Protein AF-A0A951DRV1-F1 (afdb_monomer_lite)

Foldseek 3Di:
DDPDDDDDPPPDPPVVVVVVVVVVVVVVVVVVVPDDDDDPDDDDKDKDKDWDFDADPVRDTDDIDIDIDIDPVVVVVLCPPQDADPVRHHDPVSVVVSVCVVVVCCVVVVVVDWDDDPNHTDD

Secondary structure (DSSP, 8-state):
--------TT----HHHHHHHHHHHHHHHHHHHTSPP---PPPPPPEEEEEEEEE-TTS-EEEEEEEEEE-HHHHHHHTTTPPP-TTSS--HHHHHHHHHHHHHTTGGGGGG--EEETTEEE-

Structure (mmCIF, N/CA/C/O backbone):
data_AF-A0A951DRV1-F1
#
_entry.id   AF-A0A951DRV1-F1
#
loop_
_atom_site.group_PDB
_atom_site.id
_atom_site.type_symbol
_atom_site.label_atom_id
_atom_site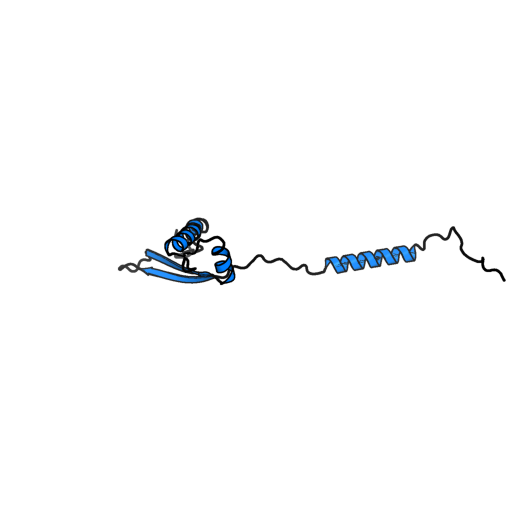.label_alt_id
_atom_site.label_comp_id
_atom_site.label_asym_id
_atom_site.label_entity_id
_atom_site.la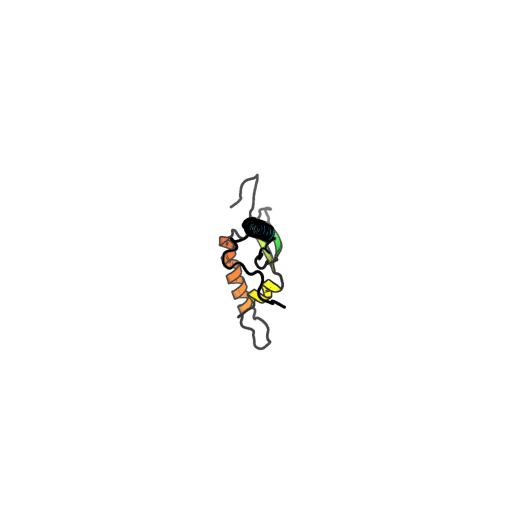bel_seq_id
_atom_site.pdbx_PDB_ins_code
_atom_site.Cartn_x
_atom_site.Cartn_y
_atom_site.Cartn_z
_atom_site.occupancy
_atom_site.B_iso_or_equiv
_atom_site.auth_seq_id
_atom_site.auth_comp_id
_atom_site.auth_asym_id
_atom_site.auth_atom_id
_atom_site.pdbx_PDB_model_num
ATOM 1 N N . MET A 1 1 ? 19.022 21.884 -84.907 1.00 42.84 1 MET A N 1
ATOM 2 C CA . MET A 1 1 ? 17.796 21.857 -84.081 1.00 42.84 1 MET A CA 1
ATOM 3 C C . MET A 1 1 ? 18.232 22.132 -82.643 1.00 42.84 1 MET A C 1
ATOM 5 O O . MET A 1 1 ? 18.911 21.293 -82.070 1.00 42.84 1 MET A O 1
ATOM 9 N N . ASN A 1 2 ? 18.016 23.349 -82.135 1.00 40.12 2 ASN A N 1
ATOM 10 C CA . ASN A 1 2 ? 18.626 23.833 -80.887 1.00 40.12 2 ASN A CA 1
ATOM 11 C C . ASN A 1 2 ? 18.002 23.182 -79.645 1.00 40.12 2 ASN A C 1
ATOM 13 O O . ASN A 1 2 ? 16.797 23.275 -79.451 1.00 40.12 2 ASN A O 1
ATOM 17 N N . ILE A 1 3 ? 18.841 22.594 -78.786 1.00 52.50 3 ILE A N 1
ATOM 18 C CA . ILE A 1 3 ? 18.458 21.941 -77.516 1.00 52.50 3 ILE A CA 1
ATOM 19 C C . ILE A 1 3 ? 18.756 22.840 -76.292 1.00 52.50 3 ILE A C 1
ATOM 21 O O . ILE A 1 3 ? 18.790 22.373 -75.160 1.00 52.50 3 ILE A O 1
ATOM 25 N N . PHE A 1 4 ? 18.987 24.141 -76.506 1.00 57.84 4 PHE A N 1
ATOM 26 C CA . PHE A 1 4 ? 19.440 25.094 -75.478 1.00 57.84 4 PHE A CA 1
ATOM 27 C C . PHE A 1 4 ? 18.539 26.330 -75.358 1.00 57.84 4 PHE A C 1
ATOM 29 O O . PHE A 1 4 ? 19.026 27.447 -75.210 1.00 57.84 4 PHE A O 1
ATOM 36 N N . ALA A 1 5 ? 17.221 26.152 -75.441 1.00 56.53 5 ALA A N 1
ATOM 37 C CA . ALA A 1 5 ? 16.286 27.217 -75.104 1.00 56.53 5 ALA A CA 1
ATOM 38 C C . ALA A 1 5 ? 15.707 26.975 -73.704 1.00 56.53 5 ALA A C 1
ATOM 40 O O . ALA A 1 5 ? 15.165 25.909 -73.427 1.00 56.53 5 ALA A O 1
ATOM 41 N N . ASP A 1 6 ? 15.795 28.013 -72.874 1.00 56.50 6 ASP A N 1
ATOM 42 C CA . ASP A 1 6 ? 14.871 28.287 -71.770 1.00 56.50 6 ASP A CA 1
ATOM 43 C C . ASP A 1 6 ? 15.182 27.698 -70.381 1.00 56.50 6 ASP A C 1
ATOM 45 O O . ASP A 1 6 ? 14.371 27.016 -69.752 1.00 56.50 6 ASP A O 1
ATOM 49 N N . ARG A 1 7 ? 16.353 28.036 -69.829 1.00 59.38 7 ARG A N 1
ATOM 50 C CA . ARG A 1 7 ? 16.500 28.147 -68.369 1.00 59.38 7 ARG A CA 1
ATOM 51 C C . ARG A 1 7 ? 17.084 29.506 -68.020 1.00 59.38 7 ARG A C 1
ATOM 53 O O . ARG A 1 7 ? 18.296 29.675 -68.028 1.00 59.38 7 ARG A O 1
ATOM 60 N N . ASP A 1 8 ? 16.203 30.461 -67.737 1.00 65.25 8 ASP A N 1
ATOM 61 C CA . ASP A 1 8 ? 16.566 31.748 -67.143 1.00 65.25 8 ASP A CA 1
AT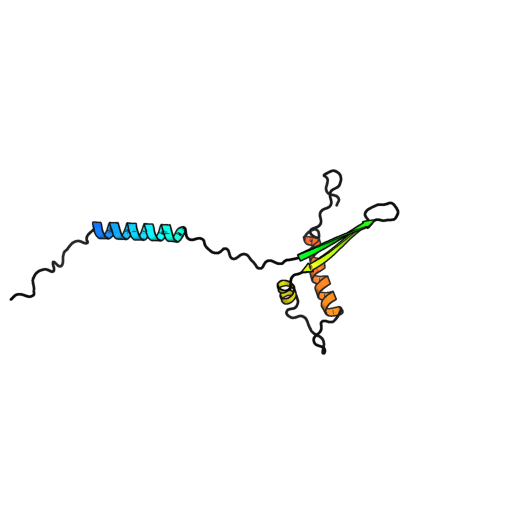OM 62 C C . ASP A 1 8 ? 17.193 31.514 -65.749 1.00 65.25 8 ASP A C 1
ATOM 64 O O . ASP A 1 8 ? 16.496 31.041 -64.841 1.00 65.25 8 ASP A O 1
ATOM 68 N N . PRO A 1 9 ? 18.494 31.807 -65.558 1.00 63.94 9 PRO A N 1
ATOM 69 C CA . PRO A 1 9 ? 19.177 31.603 -64.283 1.00 63.94 9 PRO A CA 1
ATOM 70 C C . PRO A 1 9 ? 18.718 32.578 -63.184 1.00 63.94 9 PRO A C 1
ATOM 72 O O . PRO A 1 9 ? 19.098 32.392 -62.030 1.00 63.94 9 PRO A O 1
ATOM 75 N N . TYR A 1 10 ? 17.886 33.578 -63.510 1.00 63.44 10 TYR A N 1
ATOM 76 C CA . TYR A 1 10 ? 17.381 34.596 -62.583 1.00 63.44 10 TYR A CA 1
ATOM 77 C C . TYR A 1 10 ? 15.874 34.516 -62.311 1.00 63.44 10 TYR A C 1
ATOM 79 O O . TYR A 1 10 ? 15.308 35.448 -61.735 1.00 63.44 10 TYR A O 1
ATOM 87 N N . ARG A 1 11 ? 15.205 33.405 -62.657 1.00 67.62 11 ARG A N 1
ATOM 88 C CA . ARG A 1 11 ? 13.774 33.233 -62.364 1.00 67.62 11 ARG A CA 1
ATOM 89 C C . ARG A 1 11 ? 13.516 33.380 -60.861 1.00 67.62 11 ARG A C 1
ATOM 91 O O . ARG A 1 11 ? 13.847 32.491 -60.076 1.00 67.62 11 ARG A O 1
ATOM 98 N N . ALA A 1 12 ? 12.913 34.505 -60.471 1.00 64.06 12 ALA A N 1
ATOM 99 C CA . ALA A 1 12 ? 12.590 34.793 -59.080 1.00 64.06 12 ALA A CA 1
ATOM 100 C C . ALA A 1 12 ? 11.744 33.650 -58.490 1.00 64.06 12 ALA A C 1
ATOM 102 O O . ALA A 1 12 ? 10.861 33.126 -59.183 1.00 64.06 12 ALA A O 1
ATOM 103 N N . PRO A 1 13 ? 12.003 33.231 -57.237 1.00 67.44 13 PRO A N 1
ATOM 104 C CA . PRO A 1 13 ? 11.256 32.145 -56.624 1.00 67.44 13 PRO A CA 1
ATOM 105 C C . PRO A 1 13 ? 9.761 32.473 -56.642 1.00 67.44 13 PRO A C 1
ATOM 107 O O . PRO A 1 13 ? 9.350 33.562 -56.244 1.00 67.44 13 PRO A O 1
ATOM 110 N N . ASP A 1 14 ? 8.953 31.525 -57.117 1.00 74.06 14 ASP A N 1
ATOM 111 C CA . ASP A 1 14 ? 7.495 31.643 -57.169 1.00 74.06 14 ASP A CA 1
ATOM 112 C C . ASP A 1 14 ? 6.946 31.795 -55.739 1.00 74.06 14 ASP A C 1
ATOM 114 O O . ASP A 1 14 ? 6.786 30.828 -54.984 1.00 74.06 14 ASP A O 1
ATOM 118 N N . MET A 1 15 ? 6.719 33.050 -55.343 1.00 72.25 15 MET A N 1
ATOM 119 C CA . MET A 1 15 ? 6.305 33.414 -53.991 1.00 72.25 15 MET A CA 1
ATOM 120 C C . MET A 1 15 ? 4.908 32.878 -53.652 1.00 72.25 15 MET A C 1
ATOM 122 O O . MET A 1 15 ? 4.632 32.650 -52.474 1.00 72.25 15 MET A O 1
ATOM 126 N N . ASP A 1 16 ? 4.037 32.641 -54.641 1.00 76.69 16 ASP A N 1
ATOM 127 C CA . ASP A 1 16 ? 2.715 32.035 -54.424 1.00 76.69 16 ASP A CA 1
ATOM 128 C C . ASP A 1 16 ? 2.862 30.549 -54.078 1.00 76.69 16 ASP A C 1
ATOM 130 O O . ASP A 1 16 ? 2.333 30.080 -53.068 1.00 76.69 16 ASP A O 1
ATOM 134 N N . ARG A 1 17 ? 3.698 29.820 -54.827 1.00 75.94 17 ARG A N 1
ATOM 135 C CA . ARG A 1 17 ? 4.028 28.423 -54.508 1.00 75.94 17 ARG A CA 1
ATOM 136 C C . ARG A 1 17 ? 4.652 28.281 -53.120 1.00 75.94 17 ARG A C 1
ATOM 138 O O . ARG A 1 17 ? 4.244 27.404 -52.365 1.00 75.94 17 ARG A O 1
ATOM 145 N N . SER A 1 18 ? 5.573 29.174 -52.751 1.00 77.38 18 SER A N 1
ATOM 146 C CA . SER A 1 18 ? 6.197 29.187 -51.419 1.00 77.38 18 SER A CA 1
ATOM 147 C C . SER A 1 18 ? 5.179 29.442 -50.293 1.00 77.38 18 SER A C 1
ATOM 149 O O . SER A 1 18 ? 5.142 28.715 -49.298 1.00 77.38 18 SER A O 1
ATOM 151 N N . ARG A 1 19 ? 4.266 30.407 -50.478 1.00 84.25 19 ARG A N 1
ATOM 152 C CA . ARG A 1 19 ? 3.193 30.718 -49.513 1.00 84.25 19 ARG A CA 1
ATOM 153 C C . ARG A 1 19 ? 2.185 29.578 -49.359 1.00 84.25 19 ARG A C 1
ATOM 155 O O . ARG A 1 19 ? 1.733 29.322 -48.243 1.00 84.25 19 ARG A O 1
ATOM 162 N N . ARG A 1 20 ? 1.837 28.879 -50.446 1.00 86.75 20 ARG A N 1
ATOM 163 C CA . ARG A 1 20 ? 0.957 27.696 -50.407 1.00 86.75 20 ARG A CA 1
ATOM 164 C C . ARG A 1 20 ? 1.600 26.544 -49.641 1.00 86.75 20 ARG A C 1
ATOM 166 O O . ARG A 1 20 ? 0.946 25.972 -48.774 1.00 86.75 20 ARG A O 1
ATOM 173 N N . SER A 1 21 ? 2.878 26.262 -49.887 1.00 88.94 21 SER A N 1
ATOM 174 C CA . SER A 1 21 ? 3.626 25.235 -49.153 1.00 88.94 21 SER A CA 1
ATOM 175 C C . SER A 1 21 ? 3.697 25.534 -47.656 1.00 88.94 21 SER A C 1
ATOM 177 O O . SER A 1 21 ? 3.488 24.637 -46.845 1.00 88.94 21 SER A O 1
ATOM 179 N N . LEU A 1 22 ? 3.913 26.800 -47.277 1.00 92.75 22 LEU A N 1
ATOM 180 C CA . LEU A 1 22 ? 3.964 27.207 -45.871 1.00 92.75 22 LEU A CA 1
ATOM 181 C C . LEU A 1 22 ? 2.609 27.032 -45.166 1.00 92.75 22 LEU A C 1
ATOM 183 O O . LEU A 1 22 ? 2.553 26.557 -44.035 1.00 92.75 22 LEU A O 1
ATOM 187 N N . ARG A 1 23 ? 1.506 27.370 -45.847 1.00 93.56 23 ARG A N 1
ATOM 188 C CA . ARG A 1 23 ? 0.142 27.170 -45.327 1.00 93.56 23 ARG A CA 1
ATOM 189 C C . ARG A 1 23 ? -0.202 25.694 -45.169 1.00 93.56 23 ARG A C 1
ATOM 191 O O . ARG A 1 23 ? -0.804 25.327 -44.167 1.00 93.56 23 ARG A O 1
ATOM 198 N N . LEU A 1 24 ? 0.192 24.856 -46.127 1.00 95.31 24 LEU A N 1
ATOM 199 C CA . LEU A 1 24 ? -0.009 23.409 -46.048 1.00 95.31 24 LEU A CA 1
ATOM 200 C C . LEU A 1 24 ? 0.824 22.787 -44.925 1.00 95.31 24 LEU A C 1
ATOM 202 O O . LEU A 1 24 ? 0.301 21.971 -44.174 1.00 95.31 24 LEU A O 1
ATOM 206 N N . ALA A 1 25 ? 2.077 23.214 -44.756 1.00 95.69 25 ALA A N 1
ATOM 207 C CA . ALA A 1 25 ? 2.921 22.778 -43.648 1.00 95.69 25 ALA A CA 1
ATOM 208 C C . ALA A 1 25 ? 2.335 23.196 -42.292 1.00 95.69 25 ALA A C 1
ATOM 210 O O . ALA A 1 25 ? 2.281 22.389 -41.369 1.00 95.69 25 ALA A O 1
ATOM 211 N N . PHE A 1 26 ? 1.830 24.428 -42.186 1.00 96.50 26 PHE A N 1
ATOM 212 C CA . PHE A 1 26 ? 1.179 24.912 -40.971 1.00 96.50 26 PHE A CA 1
ATOM 213 C C . PHE A 1 26 ? -0.127 24.161 -40.673 1.00 96.50 26 PHE A C 1
ATOM 215 O O . PHE A 1 26 ? -0.352 23.754 -39.539 1.00 96.50 26 PHE A O 1
ATOM 222 N N . ALA A 1 27 ? -0.962 23.912 -41.687 1.00 95.88 27 ALA A N 1
ATOM 223 C CA . ALA A 1 27 ? -2.184 23.124 -41.539 1.00 95.88 27 ALA A CA 1
ATOM 224 C C . ALA A 1 27 ? -1.882 21.673 -41.131 1.00 95.88 27 ALA A C 1
ATOM 226 O O . ALA A 1 27 ? -2.539 21.140 -40.241 1.00 95.88 27 ALA A O 1
ATOM 227 N N . ALA A 1 28 ? -0.860 21.051 -41.724 1.00 95.88 28 ALA A N 1
ATOM 228 C CA . ALA A 1 28 ? -0.414 19.713 -41.349 1.00 95.88 28 ALA A CA 1
ATOM 229 C C . ALA A 1 28 ? 0.117 19.670 -39.908 1.00 95.88 28 ALA A C 1
ATOM 231 O O . ALA A 1 28 ? -0.239 18.765 -39.1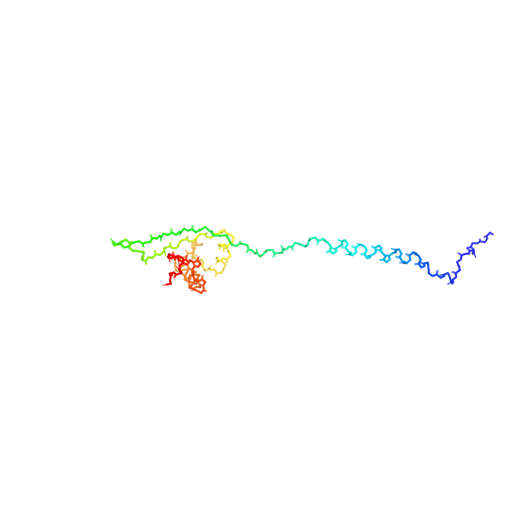60 1.00 95.88 28 ALA A O 1
ATOM 232 N N . ALA A 1 29 ? 0.907 20.664 -39.491 1.00 95.94 29 ALA A N 1
ATOM 233 C CA . ALA A 1 29 ? 1.393 20.780 -38.117 1.00 95.94 29 ALA A CA 1
ATOM 234 C C . ALA A 1 29 ? 0.245 20.979 -37.114 1.00 95.94 29 ALA A C 1
ATOM 236 O O . ALA A 1 29 ? 0.235 20.348 -36.060 1.00 95.94 29 ALA A O 1
ATOM 237 N N . LEU A 1 30 ? -0.754 21.798 -37.460 1.00 96.00 30 LEU A N 1
ATOM 238 C CA . LEU A 1 30 ? -1.941 21.994 -36.632 1.00 96.00 30 LEU A CA 1
ATOM 239 C C . LEU A 1 30 ? -2.751 20.694 -36.509 1.00 96.00 30 LEU A C 1
ATOM 241 O O . LEU A 1 30 ? -3.144 20.323 -35.407 1.00 96.00 30 LEU A O 1
ATOM 245 N N . LEU A 1 31 ? -2.935 19.953 -37.605 1.00 95.50 31 LEU A N 1
ATOM 246 C CA . LEU A 1 31 ? -3.599 18.645 -37.582 1.00 95.50 31 LEU A CA 1
ATOM 247 C C . LEU A 1 31 ? -2.824 17.611 -36.751 1.00 95.50 31 LEU A C 1
ATOM 249 O O . LEU A 1 31 ? -3.431 16.870 -35.983 1.00 95.50 31 LEU A O 1
ATOM 253 N N . LEU A 1 32 ? -1.493 17.595 -36.848 1.00 94.94 32 LEU A N 1
ATOM 254 C CA . LEU A 1 32 ? -0.630 16.749 -36.018 1.00 94.94 32 LEU A CA 1
ATOM 255 C C . LEU A 1 32 ? -0.717 17.124 -34.531 1.00 94.94 32 LEU A C 1
ATOM 257 O O . LEU A 1 32 ? -0.726 16.236 -33.685 1.00 94.94 32 LEU A O 1
ATOM 261 N N . SER A 1 33 ? -0.841 18.415 -34.201 1.00 91.62 33 SER A N 1
ATOM 262 C CA . SER A 1 33 ? -0.977 18.880 -32.810 1.00 91.62 33 SER A CA 1
ATOM 263 C C . SER A 1 33 ? -2.295 18.468 -32.143 1.00 91.62 33 SER A C 1
ATOM 265 O O . SER A 1 33 ? -2.381 18.433 -30.919 1.00 91.62 33 SER A O 1
ATOM 267 N N . LEU A 1 34 ? -3.308 18.129 -32.945 1.00 92.75 34 LEU A N 1
ATOM 268 C CA . LEU A 1 34 ? -4.606 17.641 -32.480 1.00 92.75 34 LEU A CA 1
ATOM 269 C C . LEU A 1 34 ? -4.646 16.113 -32.334 1.00 92.75 34 LEU A C 1
ATOM 271 O O . LEU A 1 34 ? -5.681 15.574 -31.938 1.00 92.75 34 LEU A O 1
ATOM 275 N N . MET A 1 35 ? -3.560 15.393 -32.652 1.00 91.38 35 MET A N 1
ATOM 276 C CA . MET A 1 35 ? -3.529 13.949 -32.437 1.00 91.38 35 MET A CA 1
ATOM 277 C C . MET A 1 35 ? -3.581 13.633 -30.935 1.00 91.38 35 MET A C 1
ATOM 279 O O . MET A 1 35 ? -2.773 14.158 -30.167 1.00 91.38 35 MET A O 1
ATOM 283 N N . PRO A 1 36 ? -4.492 12.748 -30.495 1.00 88.44 36 PRO A N 1
ATOM 284 C CA . PRO A 1 36 ? -4.523 12.313 -29.111 1.00 88.44 36 PRO A CA 1
ATOM 285 C C . PRO A 1 36 ? -3.259 11.505 -28.814 1.00 88.44 36 PRO A C 1
ATOM 287 O O . PRO A 1 36 ? -3.012 10.455 -29.410 1.00 88.44 36 PRO A O 1
ATOM 290 N N . PHE A 1 37 ? -2.459 11.980 -27.867 1.00 85.12 37 PHE A N 1
ATOM 291 C CA . PHE A 1 37 ? -1.381 11.177 -27.310 1.00 85.12 37 PHE A CA 1
ATOM 292 C C . PHE A 1 37 ? -1.970 10.104 -26.398 1.00 85.12 37 PHE A C 1
ATOM 294 O O . PHE A 1 37 ? -2.934 10.343 -25.667 1.00 85.12 37 PHE A O 1
ATOM 301 N N . ARG A 1 38 ? -1.374 8.909 -26.415 1.00 82.25 38 ARG A N 1
ATOM 302 C CA . ARG A 1 38 ? -1.692 7.904 -25.403 1.00 82.25 38 ARG A CA 1
ATOM 303 C C . ARG A 1 38 ? -1.171 8.409 -24.066 1.00 82.25 38 ARG A C 1
ATOM 305 O O . ARG A 1 38 ? 0.037 8.520 -23.880 1.00 82.25 38 ARG A O 1
ATOM 312 N N . ALA A 1 39 ? -2.077 8.695 -23.139 1.00 78.56 39 ALA A N 1
ATOM 313 C CA . ALA A 1 39 ? -1.698 8.836 -21.747 1.00 78.56 39 ALA A CA 1
ATOM 314 C C . ALA A 1 39 ? -1.125 7.488 -21.287 1.00 78.56 39 ALA A C 1
ATOM 316 O O . ALA A 1 39 ? -1.817 6.468 -21.342 1.00 78.56 39 ALA A O 1
ATOM 317 N N . MET A 1 40 ? 0.143 7.465 -20.875 1.00 79.38 40 MET A N 1
ATOM 318 C CA . MET A 1 40 ? 0.690 6.329 -20.140 1.00 79.38 40 MET A CA 1
ATOM 319 C C . MET A 1 40 ? 0.086 6.362 -18.739 1.00 79.38 40 MET A C 1
ATOM 321 O O . MET A 1 40 ? 0.655 6.949 -17.822 1.00 79.38 40 MET A O 1
ATOM 325 N N . ALA A 1 41 ? -1.103 5.781 -18.589 1.00 72.88 41 ALA A N 1
ATOM 326 C CA . ALA A 1 41 ? -1.605 5.461 -17.266 1.00 72.88 41 ALA A CA 1
ATOM 327 C C . ALA A 1 41 ? -0.608 4.482 -16.624 1.00 72.88 41 ALA A C 1
ATOM 329 O O . ALA A 1 41 ? -0.171 3.519 -17.260 1.00 72.88 41 ALA A O 1
ATOM 330 N N . HIS A 1 42 ? -0.180 4.793 -15.402 1.00 65.62 42 HIS A N 1
ATOM 331 C CA . HIS A 1 42 ? 0.701 3.944 -14.602 1.00 65.62 42 HIS A CA 1
ATOM 332 C C . HIS A 1 42 ? 0.090 2.539 -14.427 1.00 65.62 42 HIS A C 1
ATOM 334 O O . HIS A 1 42 ? -1.115 2.367 -14.635 1.00 65.62 42 HIS A O 1
ATOM 340 N N . PRO A 1 43 ? 0.870 1.524 -14.006 1.00 71.50 43 PRO A N 1
ATOM 341 C CA . PRO A 1 43 ? 0.302 0.224 -13.675 1.00 71.50 43 PRO A CA 1
ATOM 342 C C . PRO A 1 43 ? -0.789 0.408 -12.619 1.00 71.50 43 PRO A C 1
ATOM 344 O O . PRO A 1 43 ? -0.576 1.063 -11.595 1.00 71.50 43 PRO A O 1
ATOM 347 N N . HIS A 1 44 ? -1.982 -0.098 -12.901 1.00 83.38 44 HIS A N 1
ATOM 348 C CA . HIS A 1 44 ? -3.076 -0.084 -11.944 1.00 83.38 44 HIS A CA 1
ATOM 349 C C . HIS A 1 44 ? -2.938 -1.311 -11.049 1.00 83.38 44 HIS A C 1
ATOM 351 O O . HIS A 1 44 ? -2.858 -2.427 -11.554 1.00 83.38 44 HIS A O 1
ATOM 357 N N . VAL A 1 45 ? -2.899 -1.083 -9.738 1.00 89.19 45 VAL A N 1
ATOM 358 C CA . VAL A 1 45 ? -3.011 -2.140 -8.733 1.00 89.19 45 VAL A CA 1
ATOM 359 C C . VAL A 1 45 ? -4.479 -2.264 -8.372 1.00 89.19 45 VAL A C 1
ATOM 361 O O . VAL A 1 45 ? -5.114 -1.274 -7.999 1.00 89.19 45 VAL A O 1
ATOM 364 N N . PHE A 1 46 ? -5.017 -3.469 -8.488 1.00 91.31 46 PHE A N 1
ATOM 365 C CA . PHE A 1 46 ? -6.373 -3.780 -8.079 1.00 91.31 46 PHE A CA 1
ATOM 366 C C . PHE A 1 46 ? -6.348 -4.512 -6.744 1.00 91.31 46 PHE A C 1
ATOM 368 O O . PHE A 1 46 ? -5.532 -5.399 -6.496 1.00 91.31 46 PHE A O 1
ATOM 375 N N . VAL A 1 47 ? -7.279 -4.131 -5.874 1.00 91.06 47 VAL A N 1
ATOM 376 C CA . VAL A 1 47 ? -7.452 -4.746 -4.565 1.00 91.06 47 VAL A CA 1
ATOM 377 C C . VAL A 1 47 ? -8.922 -5.068 -4.346 1.00 91.06 47 VAL A C 1
ATOM 379 O O . VAL A 1 47 ? -9.799 -4.234 -4.565 1.00 91.06 47 VAL A O 1
ATOM 382 N N . THR A 1 48 ? -9.191 -6.295 -3.913 1.00 94.69 48 THR A N 1
ATOM 383 C CA . THR A 1 48 ? -10.473 -6.663 -3.312 1.00 94.69 48 THR A CA 1
ATOM 384 C C . THR A 1 48 ? -10.336 -6.510 -1.808 1.00 94.69 48 THR A C 1
ATOM 386 O O . THR A 1 48 ? -9.480 -7.158 -1.199 1.00 94.69 48 THR A O 1
ATOM 389 N N . THR A 1 49 ? -11.162 -5.656 -1.209 1.00 92.44 49 THR A N 1
ATOM 390 C CA . THR A 1 49 ? -11.152 -5.419 0.236 1.00 92.44 49 THR A CA 1
ATOM 391 C C . THR A 1 49 ? -12.359 -6.060 0.905 1.00 92.44 49 THR A C 1
ATOM 393 O O . THR A 1 49 ? -13.429 -6.230 0.315 1.00 92.44 49 THR A O 1
ATOM 396 N N . ARG A 1 50 ? -12.162 -6.463 2.157 1.00 94.19 50 ARG A N 1
ATOM 397 C CA . ARG A 1 50 ? -13.222 -6.881 3.061 1.00 94.19 50 ARG A CA 1
ATOM 398 C C . ARG A 1 50 ? -12.941 -6.323 4.442 1.00 94.19 50 ARG A C 1
ATOM 400 O O . ARG A 1 50 ? -11.885 -6.586 5.016 1.00 94.19 50 ARG A O 1
ATOM 407 N N . GLU A 1 51 ? -13.931 -5.641 4.993 1.00 92.75 51 GLU A N 1
ATOM 408 C CA . GLU A 1 51 ? -13.877 -5.078 6.332 1.00 92.75 51 GLU A CA 1
ATOM 409 C C . GLU A 1 51 ? -14.827 -5.821 7.279 1.00 92.75 51 GLU A C 1
ATOM 411 O O . GLU A 1 51 ? -15.924 -6.248 6.909 1.00 92.75 51 GLU A O 1
ATOM 416 N N . VAL A 1 52 ? -14.403 -5.987 8.532 1.00 95.25 52 VAL A N 1
ATOM 417 C CA . VAL A 1 52 ? -15.242 -6.517 9.613 1.00 95.25 52 VAL A CA 1
ATOM 418 C C . VAL A 1 52 ? -15.187 -5.565 10.795 1.00 95.25 52 VAL A C 1
ATOM 420 O O . VAL A 1 52 ? -14.117 -5.334 11.358 1.00 95.25 52 VAL A O 1
ATOM 423 N N . ILE A 1 53 ? -16.349 -5.054 11.194 1.00 94.06 53 ILE A N 1
ATOM 424 C CA . ILE A 1 53 ? -16.501 -4.237 12.399 1.00 94.06 53 ILE A CA 1
ATOM 425 C C . ILE A 1 53 ? -16.626 -5.172 13.600 1.00 94.06 53 ILE A C 1
ATOM 427 O O . ILE A 1 53 ? -17.470 -6.069 13.619 1.00 94.06 53 ILE A O 1
ATOM 431 N N . VAL A 1 54 ? -15.768 -4.972 14.594 1.00 96.25 54 VAL A N 1
ATOM 432 C CA . VAL A 1 54 ? -15.757 -5.751 15.831 1.00 96.25 54 VAL A CA 1
ATOM 433 C C . VAL A 1 54 ? -16.468 -4.959 16.916 1.00 96.25 54 VAL A C 1
ATOM 435 O O . VAL A 1 54 ? -16.127 -3.801 17.158 1.00 96.25 54 VAL A O 1
ATOM 438 N N . PHE A 1 55 ? -17.425 -5.603 17.577 1.00 96.19 55 PHE A N 1
ATOM 439 C CA . PHE A 1 55 ? -18.170 -5.041 18.697 1.00 96.19 55 PHE A CA 1
ATOM 440 C C . PHE A 1 55 ? -17.775 -5.730 20.005 1.00 96.19 55 PHE A C 1
ATOM 442 O O . PHE A 1 55 ? -17.493 -6.930 20.008 1.00 96.19 55 PHE A O 1
ATOM 449 N N . ASP A 1 56 ? -17.743 -4.978 21.103 1.00 97.06 56 ASP A N 1
ATOM 450 C CA . ASP A 1 56 ? -17.693 -5.549 22.451 1.00 97.06 56 ASP A CA 1
ATOM 451 C C . ASP A 1 56 ? -19.085 -5.995 22.940 1.00 97.06 56 ASP A C 1
ATOM 453 O O . ASP A 1 56 ? -20.088 -5.883 22.229 1.00 97.06 56 ASP A O 1
ATOM 457 N N . ALA A 1 57 ? -19.146 -6.522 24.166 1.00 97.44 57 ALA A N 1
ATOM 458 C CA . ALA A 1 57 ? -20.388 -6.983 24.788 1.00 97.44 57 ALA A CA 1
ATOM 459 C C . ALA A 1 57 ? -21.407 -5.854 25.047 1.00 97.44 57 ALA A C 1
ATOM 461 O O . ALA A 1 57 ? -22.602 -6.131 25.130 1.00 97.44 57 ALA A O 1
ATOM 462 N N . ASP A 1 58 ? -20.952 -4.601 25.126 1.00 97.00 58 ASP A N 1
ATOM 463 C CA . ASP A 1 58 ? -21.795 -3.416 25.315 1.00 97.00 58 ASP A CA 1
ATOM 464 C C . ASP A 1 58 ? -22.271 -2.826 23.971 1.00 97.00 58 ASP A C 1
ATOM 466 O O . ASP A 1 58 ? -22.967 -1.808 23.942 1.00 97.00 58 ASP A O 1
ATOM 470 N N . GLY A 1 59 ? -21.888 -3.438 22.843 1.00 94.94 59 GLY A N 1
ATOM 471 C CA . GLY A 1 59 ? -22.225 -2.979 21.498 1.00 94.94 59 GLY A CA 1
ATOM 472 C C . GLY A 1 59 ? -21.375 -1.808 20.999 1.00 94.94 59 GLY A C 1
ATOM 473 O O . GLY A 1 59 ? -21.752 -1.159 20.020 1.00 94.94 59 GLY A O 1
ATOM 474 N N . ARG A 1 60 ? -20.230 -1.512 21.628 1.00 93.31 60 ARG A N 1
ATOM 475 C CA . ARG A 1 60 ? -19.290 -0.490 21.139 1.00 93.31 60 ARG A CA 1
ATOM 476 C C . ARG A 1 60 ? -18.346 -1.077 20.100 1.00 93.31 60 ARG A C 1
ATOM 478 O O . ARG A 1 60 ? -17.895 -2.212 20.225 1.00 93.31 60 ARG A O 1
ATOM 485 N N . ILE A 1 61 ? -18.004 -0.279 19.091 1.00 91.81 61 ILE A N 1
ATOM 486 C CA . ILE A 1 61 ? -16.995 -0.646 18.092 1.00 91.81 61 ILE A CA 1
ATOM 487 C C . ILE A 1 61 ? -15.613 -0.615 18.751 1.00 91.81 61 ILE A C 1
ATOM 489 O O . ILE A 1 61 ? -15.216 0.412 19.296 1.00 91.81 61 ILE A O 1
ATOM 493 N N . THR A 1 62 ? -14.876 -1.721 18.669 1.00 93.69 62 THR A N 1
ATOM 494 C CA . THR A 1 62 ? -13.529 -1.859 19.253 1.00 93.69 62 THR A CA 1
ATOM 495 C C . THR A 1 62 ? -12.426 -2.027 18.216 1.00 93.69 62 THR A C 1
ATOM 497 O O . THR A 1 62 ? -11.274 -1.716 18.504 1.00 93.69 62 THR A O 1
ATOM 500 N N . ALA A 1 63 ? -12.751 -2.498 17.010 1.00 92.06 63 ALA A N 1
ATOM 501 C CA . ALA A 1 63 ? -11.790 -2.619 15.920 1.00 92.06 63 ALA A CA 1
ATOM 502 C C . ALA A 1 63 ? -12.478 -2.677 14.552 1.00 92.06 63 ALA A C 1
ATOM 504 O O . ALA A 1 63 ? -13.644 -3.059 14.435 1.00 92.06 63 ALA A O 1
ATOM 505 N N . ILE A 1 64 ? -11.702 -2.383 13.509 1.00 90.88 64 ILE A N 1
ATOM 506 C CA . ILE A 1 64 ? -12.008 -2.741 12.124 1.00 90.88 64 ILE A CA 1
ATOM 507 C C . ILE A 1 64 ? -10.914 -3.697 11.659 1.00 90.88 64 ILE A C 1
ATOM 509 O O . ILE A 1 64 ? -9.730 -3.369 11.713 1.00 90.88 64 ILE A O 1
ATOM 513 N N . LYS A 1 65 ? -11.298 -4.899 11.231 1.00 92.06 65 LYS A N 1
ATOM 514 C CA . LYS A 1 65 ? -10.375 -5.855 10.614 1.00 92.06 65 LYS A CA 1
ATOM 515 C C . LYS A 1 65 ? -10.431 -5.686 9.105 1.00 92.06 65 LYS A C 1
ATOM 517 O O . LYS A 1 65 ? -11.490 -5.898 8.520 1.00 92.06 65 LYS A O 1
ATOM 522 N N . ASN A 1 66 ? -9.291 -5.363 8.508 1.00 90.12 66 ASN A N 1
ATOM 523 C CA . ASN A 1 66 ? -9.132 -5.217 7.067 1.00 90.12 66 ASN A CA 1
ATOM 524 C C . ASN A 1 66 ? -8.490 -6.478 6.480 1.00 90.12 66 ASN A C 1
ATOM 526 O O . ASN A 1 66 ? -7.475 -6.955 6.990 1.00 90.12 66 ASN A O 1
ATOM 530 N N . ALA A 1 67 ? -9.070 -7.008 5.408 1.00 91.44 67 ALA A N 1
ATOM 531 C CA . ALA A 1 67 ? -8.491 -8.081 4.609 1.00 91.44 67 ALA A CA 1
ATOM 532 C C . ALA A 1 67 ? -8.432 -7.642 3.146 1.00 91.44 67 ALA A C 1
ATOM 534 O O . ALA A 1 67 ? -9.466 -7.352 2.544 1.00 91.44 67 ALA A O 1
ATOM 535 N N . TRP A 1 68 ? -7.224 -7.570 2.591 1.00 90.38 68 TRP A N 1
ATOM 536 C CA . TRP A 1 68 ? -6.969 -7.102 1.231 1.00 90.38 68 TRP A CA 1
ATOM 537 C C . TRP A 1 68 ? -6.371 -8.231 0.402 1.00 90.38 68 TRP A C 1
ATOM 539 O O . TRP A 1 68 ? -5.441 -8.906 0.837 1.00 90.38 68 TRP A O 1
ATOM 549 N N . THR A 1 69 ? -6.923 -8.449 -0.786 1.00 92.81 69 THR A N 1
ATOM 550 C CA . THR A 1 69 ? -6.397 -9.397 -1.773 1.00 92.81 69 THR A CA 1
ATOM 551 C C . THR A 1 69 ? -6.038 -8.627 -3.028 1.00 92.81 69 THR A C 1
ATOM 553 O O . THR A 1 69 ? -6.899 -7.968 -3.612 1.00 92.81 69 THR A O 1
ATOM 556 N N . PHE A 1 70 ? -4.767 -8.685 -3.404 1.00 91.81 70 PHE A N 1
ATOM 557 C CA . PHE A 1 70 ? -4.241 -8.000 -4.577 1.00 91.81 70 PHE A CA 1
ATOM 558 C C . PHE A 1 70 ? -4.358 -8.865 -5.831 1.00 91.81 70 PHE A C 1
ATOM 560 O O . PHE A 1 70 ? -4.480 -10.086 -5.741 1.00 91.81 70 PHE A O 1
ATOM 567 N N . ASP A 1 71 ? -4.323 -8.221 -6.994 1.00 93.81 71 ASP A N 1
ATOM 568 C CA . ASP A 1 71 ? -4.276 -8.900 -8.285 1.00 93.81 71 ASP A CA 1
ATOM 569 C C . ASP A 1 71 ? -2.955 -9.652 -8.539 1.00 93.81 71 ASP A C 1
ATOM 571 O O . ASP A 1 71 ? -1.941 -9.453 -7.859 1.00 93.81 71 ASP A O 1
ATOM 575 N N . ASP A 1 72 ? -2.973 -10.511 -9.560 1.00 92.50 72 ASP A N 1
ATOM 576 C CA . ASP A 1 72 ? -1.848 -11.373 -9.928 1.00 92.50 72 ASP A CA 1
ATOM 577 C C . ASP A 1 72 ? -0.604 -10.584 -10.367 1.00 92.50 72 ASP A C 1
ATOM 579 O O . ASP A 1 72 ? 0.518 -10.997 -10.067 1.00 92.50 72 ASP A O 1
ATOM 583 N N . PHE A 1 73 ? -0.761 -9.447 -11.057 1.00 91.00 73 PHE A N 1
ATOM 584 C CA . PHE A 1 73 ? 0.381 -8.663 -11.538 1.00 91.00 73 PHE A CA 1
ATOM 585 C C . PHE A 1 73 ? 1.108 -7.987 -10.384 1.00 91.00 73 PHE A C 1
ATOM 587 O O . PHE A 1 73 ? 2.338 -8.037 -10.314 1.00 91.00 73 PHE A O 1
ATOM 594 N N . TYR A 1 74 ? 0.362 -7.373 -9.465 1.00 90.12 74 TYR A N 1
ATOM 595 C CA . TYR A 1 74 ? 0.959 -6.758 -8.288 1.00 90.12 74 TYR A CA 1
ATOM 596 C C . TYR A 1 74 ? 1.555 -7.805 -7.343 1.00 90.12 74 TYR A C 1
ATOM 598 O O . TYR A 1 74 ? 2.648 -7.599 -6.819 1.00 90.12 74 TYR A O 1
ATOM 606 N N . THR A 1 75 ? 0.901 -8.961 -7.193 1.00 90.31 75 THR A N 1
ATOM 607 C CA . THR A 1 75 ? 1.448 -10.095 -6.433 1.00 90.31 75 THR A CA 1
ATOM 608 C C . THR A 1 75 ? 2.781 -10.556 -7.024 1.00 90.31 75 THR A C 1
ATOM 610 O O . THR A 1 75 ? 3.778 -10.624 -6.307 1.00 90.31 75 THR A O 1
ATOM 613 N N . ALA A 1 76 ? 2.847 -10.767 -8.342 1.00 90.88 76 ALA A N 1
ATOM 614 C CA . ALA A 1 76 ? 4.082 -11.156 -9.016 1.00 90.88 76 ALA A CA 1
ATOM 615 C C . ALA A 1 76 ? 5.192 -10.105 -8.878 1.00 90.88 76 ALA A C 1
ATOM 617 O O . ALA A 1 76 ? 6.362 -10.471 -8.821 1.00 90.88 76 ALA A O 1
ATOM 618 N N . PHE A 1 77 ? 4.846 -8.814 -8.828 1.00 89.44 77 PHE A N 1
ATOM 619 C CA . PHE A 1 77 ? 5.792 -7.728 -8.567 1.00 89.44 77 PHE A CA 1
ATOM 620 C C . PHE A 1 77 ? 6.324 -7.752 -7.126 1.00 89.44 77 PHE A C 1
ATOM 622 O O . PHE A 1 77 ? 7.534 -7.669 -6.931 1.00 89.44 77 PHE A O 1
ATOM 629 N N . LEU A 1 78 ? 5.451 -7.911 -6.126 1.00 88.69 78 LEU A N 1
ATOM 630 C CA . LEU A 1 78 ? 5.842 -7.982 -4.711 1.00 88.69 78 LEU A CA 1
ATOM 631 C C . LEU A 1 78 ? 6.709 -9.201 -4.388 1.00 88.69 78 LEU A C 1
ATOM 633 O O . LEU A 1 78 ? 7.531 -9.162 -3.478 1.00 88.69 78 LEU A O 1
ATOM 637 N N . GLU A 1 79 ? 6.513 -10.287 -5.126 1.00 89.69 79 GLU A N 1
ATOM 638 C CA . GLU A 1 79 ? 7.256 -11.530 -4.957 1.00 89.69 79 GLU A CA 1
ATOM 639 C C . GLU A 1 79 ? 8.674 -11.494 -5.556 1.00 89.69 79 GLU A C 1
ATOM 641 O O . GLU A 1 79 ? 9.470 -12.413 -5.322 1.00 89.69 79 GLU A O 1
ATOM 646 N N . GLN A 1 80 ? 9.017 -10.447 -6.318 1.00 89.50 80 GLN A N 1
ATOM 647 C CA . GLN A 1 80 ? 10.334 -10.313 -6.940 1.00 89.50 80 GLN A CA 1
ATOM 648 C C . GLN A 1 80 ? 11.424 -10.154 -5.882 1.00 89.50 80 GLN A C 1
ATOM 650 O O . GLN A 1 80 ? 11.390 -9.252 -5.051 1.00 89.50 80 GLN A O 1
ATOM 655 N N . GLY A 1 81 ? 12.428 -11.029 -5.940 1.00 86.25 81 GLY A N 1
ATOM 656 C CA . GLY A 1 81 ? 13.555 -11.001 -5.008 1.00 86.25 81 GLY A CA 1
ATOM 657 C C . GLY A 1 81 ? 13.256 -11.585 -3.625 1.00 86.25 81 GLY A C 1
ATOM 658 O O . GLY A 1 81 ? 14.137 -11.549 -2.774 1.00 86.25 81 GLY A O 1
ATOM 659 N N . LEU A 1 82 ? 12.062 -12.146 -3.394 1.00 92.25 82 LEU A N 1
ATOM 660 C CA . LEU A 1 82 ? 11.790 -12.912 -2.179 1.00 92.25 82 LEU A CA 1
ATOM 661 C C . LEU A 1 82 ? 12.445 -14.295 -2.243 1.00 92.25 82 LEU A C 1
ATOM 663 O O . LEU A 1 82 ? 12.322 -15.013 -3.241 1.00 92.25 82 LEU A O 1
ATOM 667 N N . ASP A 1 83 ? 13.070 -14.694 -1.138 1.00 91.25 83 ASP A N 1
ATOM 668 C CA . ASP A 1 83 ? 13.693 -16.006 -1.009 1.00 91.25 83 ASP A CA 1
ATOM 669 C C . ASP A 1 83 ? 12.643 -17.120 -0.971 1.00 91.25 83 ASP A C 1
ATOM 671 O O . ASP A 1 83 ? 11.716 -17.124 -0.150 1.00 91.25 83 ASP A O 1
ATOM 675 N N . LYS A 1 84 ? 12.826 -18.103 -1.854 1.00 92.69 84 LYS A N 1
ATOM 676 C CA . LYS A 1 84 ? 12.069 -19.355 -1.857 1.00 92.69 84 LYS A CA 1
ATOM 677 C C . LYS A 1 84 ? 12.847 -20.426 -1.104 1.00 92.69 84 LYS A C 1
ATOM 679 O O . LYS A 1 84 ? 14.070 -20.507 -1.201 1.00 92.69 84 LYS A O 1
ATOM 684 N N . GLY A 1 85 ? 12.123 -21.266 -0.375 1.00 87.38 85 GLY A N 1
ATOM 685 C CA . GLY A 1 85 ? 12.687 -22.452 0.250 1.00 87.38 85 GLY A CA 1
ATOM 686 C C . GLY A 1 85 ? 13.099 -23.517 -0.778 1.00 87.38 85 GLY A C 1
ATOM 687 O O . GLY A 1 85 ? 12.819 -23.384 -1.973 1.00 87.38 85 GLY A O 1
ATOM 688 N N . PRO A 1 86 ? 13.725 -24.618 -0.323 1.00 86.81 86 PRO A N 1
ATOM 689 C CA . PRO A 1 86 ? 14.163 -25.720 -1.188 1.00 86.81 86 PRO A CA 1
ATOM 690 C C . PRO A 1 86 ? 13.035 -26.405 -1.976 1.00 86.81 86 PRO A C 1
ATOM 692 O O . PRO A 1 86 ? 13.293 -27.045 -2.990 1.00 86.81 86 PRO A O 1
ATOM 695 N N . ASP A 1 87 ? 11.790 -26.280 -1.517 1.00 91.25 87 ASP A N 1
ATOM 696 C CA . ASP A 1 87 ? 10.577 -26.792 -2.162 1.00 91.25 87 ASP A CA 1
ATOM 697 C C . ASP A 1 87 ? 9.966 -25.805 -3.179 1.00 91.25 87 ASP A C 1
ATOM 699 O O . ASP A 1 87 ? 8.906 -26.069 -3.750 1.00 91.25 87 ASP A O 1
ATOM 703 N N . GLY A 1 88 ? 10.614 -24.655 -3.397 1.00 90.12 88 GLY A N 1
ATOM 704 C CA . GLY A 1 88 ? 10.152 -23.599 -4.293 1.00 90.12 88 GLY A CA 1
ATOM 705 C C . GLY A 1 88 ? 8.999 -22.758 -3.740 1.00 90.12 88 GLY A C 1
ATOM 706 O O . GLY A 1 88 ? 8.425 -21.965 -4.492 1.00 90.12 88 GLY A O 1
ATOM 707 N N . ARG A 1 89 ? 8.644 -22.903 -2.456 1.00 93.06 89 ARG A N 1
ATOM 708 C CA . ARG A 1 89 ? 7.566 -22.145 -1.803 1.00 93.06 89 ARG A CA 1
ATOM 709 C C . ARG A 1 89 ? 8.136 -21.060 -0.894 1.00 93.06 89 ARG A C 1
ATOM 711 O O . ARG A 1 89 ? 9.256 -21.160 -0.397 1.00 93.06 89 ARG A O 1
ATOM 718 N N . TYR A 1 90 ? 7.348 -20.016 -0.655 1.00 93.00 90 TYR A N 1
ATOM 719 C CA . TYR A 1 90 ? 7.678 -19.013 0.353 1.00 93.00 90 TYR A CA 1
ATOM 720 C C . TYR A 1 90 ? 7.405 -19.564 1.753 1.00 93.00 90 TYR A C 1
ATOM 722 O O . TYR A 1 90 ? 6.344 -20.147 2.002 1.00 93.00 90 TYR A O 1
ATOM 730 N N . SER A 1 91 ? 8.354 -19.372 2.669 1.00 93.00 91 SER A N 1
ATOM 731 C CA . SER A 1 91 ? 8.145 -19.690 4.080 1.00 93.00 91 SER A CA 1
ATOM 732 C C . SER A 1 91 ? 7.157 -18.708 4.713 1.00 93.00 91 SER A C 1
ATOM 734 O O . SER A 1 91 ? 6.912 -17.606 4.205 1.00 93.00 91 SER A O 1
ATOM 736 N N . ARG A 1 92 ? 6.591 -19.094 5.860 1.00 91.81 92 ARG A N 1
ATOM 737 C CA . ARG A 1 92 ? 5.712 -18.207 6.631 1.00 91.81 92 ARG A CA 1
ATOM 738 C C . ARG A 1 92 ? 6.464 -16.958 7.080 1.00 91.81 92 ARG A C 1
ATOM 740 O O . ARG A 1 92 ? 5.880 -15.882 7.103 1.00 91.81 92 ARG A O 1
ATOM 747 N N . GLU A 1 93 ? 7.738 -17.104 7.412 1.00 92.56 93 GLU A N 1
ATOM 748 C CA . GLU A 1 93 ? 8.615 -16.042 7.886 1.00 92.56 93 GLU A CA 1
ATOM 749 C C . GLU A 1 93 ? 8.885 -15.015 6.778 1.00 92.56 93 GLU A C 1
ATOM 751 O O . GLU A 1 93 ? 8.734 -13.817 7.019 1.00 92.56 93 GLU A O 1
ATOM 756 N N . THR A 1 94 ? 9.183 -15.464 5.551 1.00 91.94 94 THR A N 1
ATOM 757 C CA . THR A 1 94 ? 9.377 -14.577 4.389 1.00 91.94 94 THR A CA 1
ATOM 758 C C . THR A 1 94 ? 8.114 -13.763 4.103 1.00 91.94 94 THR A C 1
ATOM 760 O O . THR A 1 94 ? 8.170 -12.538 3.985 1.00 91.94 94 THR A O 1
ATOM 763 N N . LEU A 1 95 ? 6.949 -14.421 4.056 1.00 92.25 95 LEU A N 1
ATOM 764 C CA . LEU A 1 95 ? 5.673 -13.739 3.815 1.00 92.25 95 LEU A CA 1
ATOM 765 C C . LEU A 1 95 ? 5.268 -12.819 4.976 1.00 92.25 95 LEU A C 1
ATOM 767 O O . LEU A 1 95 ? 4.676 -11.767 4.742 1.00 92.25 95 LEU A O 1
ATOM 771 N N . ALA A 1 96 ? 5.596 -13.177 6.221 1.00 91.44 96 ALA A N 1
ATOM 772 C CA . ALA A 1 96 ? 5.360 -12.319 7.380 1.00 91.44 96 ALA A CA 1
ATOM 773 C C . ALA A 1 96 ? 6.207 -11.041 7.318 1.00 91.44 96 ALA A C 1
ATOM 775 O O . ALA A 1 96 ? 5.705 -9.967 7.645 1.00 91.44 96 ALA A O 1
ATOM 776 N N . GLY A 1 97 ? 7.457 -11.140 6.853 1.00 91.00 97 GLY A N 1
ATOM 777 C CA . GLY A 1 97 ? 8.307 -9.981 6.585 1.00 91.00 97 GLY A CA 1
ATOM 778 C C . GLY A 1 97 ? 7.692 -9.044 5.543 1.00 91.00 97 GLY A C 1
ATOM 779 O O . GLY A 1 97 ? 7.575 -7.846 5.796 1.00 91.00 97 GLY A O 1
ATOM 780 N N . LEU A 1 98 ? 7.218 -9.594 4.418 1.00 90.75 98 LEU A N 1
ATOM 781 C CA . LEU A 1 98 ? 6.518 -8.822 3.383 1.00 90.75 98 LEU A CA 1
ATOM 782 C C . LEU A 1 98 ? 5.254 -8.141 3.934 1.00 90.75 98 LEU A C 1
ATOM 784 O O . LEU A 1 98 ? 5.049 -6.946 3.728 1.00 90.75 98 LEU A O 1
ATOM 788 N N . ALA A 1 99 ? 4.420 -8.886 4.666 1.00 88.81 99 ALA A N 1
ATOM 789 C CA . ALA A 1 99 ? 3.199 -8.358 5.265 1.00 88.81 99 ALA A CA 1
ATOM 790 C C . ALA A 1 99 ? 3.493 -7.225 6.254 1.00 88.81 99 ALA A C 1
ATOM 792 O O . ALA A 1 99 ? 2.802 -6.208 6.235 1.00 88.81 99 ALA A O 1
ATOM 793 N N . LYS A 1 100 ? 4.528 -7.367 7.089 1.00 89.25 100 LYS A N 1
ATOM 794 C CA . LYS A 1 100 ? 4.962 -6.328 8.027 1.00 89.25 100 LYS A CA 1
ATOM 795 C C . LYS A 1 100 ? 5.353 -5.048 7.288 1.00 89.25 100 LYS A C 1
ATOM 797 O O . LYS A 1 100 ? 4.757 -4.012 7.551 1.00 89.25 100 LYS A O 1
ATOM 802 N N . THR A 1 101 ? 6.257 -5.133 6.313 1.00 86.94 101 THR A N 1
ATOM 803 C CA . THR A 1 101 ? 6.678 -3.970 5.513 1.00 86.94 101 THR A CA 1
ATOM 804 C C . THR A 1 101 ? 5.490 -3.276 4.842 1.00 86.94 101 THR A C 1
ATOM 806 O O . THR A 1 101 ? 5.372 -2.054 4.906 1.00 86.94 101 THR A O 1
ATOM 809 N N . ASN A 1 102 ? 4.571 -4.044 4.248 1.00 85.06 102 ASN A N 1
ATOM 810 C CA . ASN A 1 102 ? 3.411 -3.476 3.560 1.00 85.06 102 ASN A CA 1
ATOM 811 C C . ASN A 1 102 ? 2.379 -2.866 4.521 1.00 85.06 102 ASN A C 1
ATOM 813 O O . ASN A 1 102 ? 1.714 -1.901 4.159 1.00 85.06 102 ASN A O 1
ATOM 817 N N . THR A 1 103 ? 2.222 -3.418 5.727 1.00 85.69 103 THR A N 1
ATOM 818 C CA . THR A 1 103 ? 1.252 -2.919 6.716 1.00 85.69 103 THR A CA 1
ATOM 819 C C . THR A 1 103 ? 1.772 -1.734 7.524 1.00 85.69 103 THR A C 1
ATOM 821 O O . THR A 1 103 ? 0.976 -0.861 7.860 1.00 85.69 103 THR A O 1
ATOM 824 N N . GLU A 1 104 ? 3.078 -1.648 7.794 1.00 88.00 104 GLU A N 1
ATOM 825 C CA . GLU A 1 104 ? 3.675 -0.522 8.532 1.00 88.00 104 GLU A CA 1
ATOM 826 C C . GLU A 1 104 ? 3.499 0.812 7.793 1.00 88.00 104 GLU A C 1
ATOM 828 O O . GLU A 1 104 ? 3.255 1.828 8.432 1.00 88.00 104 GLU A O 1
ATOM 833 N N . GLY A 1 105 ? 3.516 0.812 6.456 1.00 83.94 105 GLY A N 1
ATOM 834 C CA . GLY A 1 105 ? 3.251 2.019 5.663 1.00 83.94 105 GLY A CA 1
ATOM 835 C C . GLY A 1 105 ? 1.780 2.457 5.635 1.00 83.94 105 GLY A C 1
ATOM 836 O O . GLY A 1 105 ? 1.480 3.571 5.212 1.00 83.94 105 GLY A O 1
ATOM 837 N N . LEU A 1 106 ? 0.838 1.613 6.075 1.00 85.81 106 LEU A N 1
ATOM 838 C CA . LEU A 1 106 ? -0.589 1.950 6.015 1.00 85.81 106 LEU A CA 1
ATOM 839 C C . LEU A 1 106 ? -0.979 3.032 7.020 1.00 85.81 106 LEU A C 1
ATOM 841 O O . LEU A 1 106 ? -1.934 3.762 6.758 1.00 85.81 106 LEU A O 1
ATOM 845 N N . SER A 1 107 ? -0.259 3.166 8.138 1.00 84.31 107 SER A N 1
ATOM 846 C CA . SER A 1 107 ? -0.544 4.219 9.117 1.00 84.31 107 SER A CA 1
ATOM 847 C C . SER A 1 107 ? -0.374 5.615 8.528 1.00 84.31 107 SER A C 1
ATOM 849 O O . SER A 1 107 ? -1.154 6.505 8.852 1.00 84.31 107 SER A O 1
ATOM 851 N N . ASP A 1 108 ? 0.591 5.793 7.624 1.00 86.62 108 ASP A N 1
ATOM 852 C CA . ASP A 1 108 ? 0.882 7.083 6.988 1.00 86.62 108 ASP A CA 1
ATOM 853 C C . ASP A 1 108 ? -0.237 7.525 6.032 1.00 86.62 108 ASP A C 1
ATOM 855 O O . ASP A 1 108 ? -0.370 8.708 5.724 1.00 86.62 108 ASP A O 1
ATOM 859 N N . ALA A 1 109 ? -1.061 6.575 5.584 1.00 86.25 109 ALA A N 1
ATOM 860 C CA . ALA A 1 109 ? -2.212 6.790 4.714 1.00 86.25 109 ALA A CA 1
ATOM 861 C C . ALA A 1 109 ? -3.559 6.613 5.445 1.00 86.25 109 ALA A C 1
ATOM 863 O O . ALA A 1 109 ? -4.575 6.326 4.806 1.00 86.25 109 ALA A O 1
ATOM 864 N N . ASP A 1 110 ? -3.578 6.728 6.780 1.00 87.31 110 ASP A N 1
ATOM 865 C CA . ASP A 1 110 ? -4.772 6.533 7.621 1.00 87.31 110 ASP A CA 1
ATOM 866 C C . ASP A 1 110 ? -5.487 5.187 7.359 1.00 87.31 110 ASP A C 1
ATOM 868 O O . ASP A 1 110 ? -6.713 5.076 7.425 1.00 87.31 110 ASP A O 1
ATOM 872 N N . TYR A 1 111 ? -4.728 4.141 7.007 1.00 85.88 111 TYR A N 1
ATOM 873 C CA . TYR A 1 111 ? -5.228 2.810 6.633 1.00 85.88 111 TYR A CA 1
ATOM 874 C C . TYR A 1 111 ? -6.298 2.830 5.527 1.00 85.88 111 TYR A C 1
ATOM 876 O O . TYR A 1 111 ? -7.068 1.875 5.395 1.00 85.88 111 TYR A O 1
ATOM 884 N N . PHE A 1 112 ? -6.394 3.931 4.770 1.00 87.31 112 PHE A N 1
ATOM 885 C CA . PHE A 1 112 ? -7.478 4.218 3.829 1.00 87.31 112 PHE A CA 1
ATOM 886 C C . PHE A 1 112 ? -8.886 4.052 4.436 1.00 87.31 112 PHE A C 1
ATOM 888 O O . PHE A 1 112 ? -9.852 3.780 3.724 1.00 87.31 112 PHE A O 1
ATOM 895 N N . THR A 1 113 ? -9.014 4.212 5.757 1.00 87.44 113 THR A N 1
ATOM 896 C CA . THR A 1 113 ? -10.243 3.934 6.507 1.00 87.44 113 THR A CA 1
ATOM 897 C C . THR A 1 113 ? -10.651 5.161 7.314 1.00 87.44 113 THR A C 1
ATOM 899 O O . THR A 1 113 ? -9.975 5.557 8.257 1.00 87.44 113 THR A O 1
ATOM 902 N N . PHE A 1 114 ? -11.805 5.746 6.986 1.00 88.94 114 PHE A N 1
ATOM 903 C CA . PHE A 1 114 ? -12.286 6.978 7.616 1.00 88.94 114 PHE A CA 1
ATOM 904 C C . PHE A 1 114 ? -13.650 6.757 8.267 1.00 88.94 114 PHE A C 1
ATOM 906 O O . PHE A 1 114 ? -14.634 6.466 7.585 1.00 88.94 114 PHE A O 1
ATOM 913 N N . ILE A 1 115 ? -13.730 6.940 9.587 1.00 87.06 115 ILE A N 1
ATOM 914 C CA . ILE A 1 115 ? -14.970 6.765 10.353 1.00 87.06 115 ILE A CA 1
ATOM 915 C C . ILE A 1 115 ? -15.586 8.131 10.650 1.00 87.06 115 ILE A C 1
ATOM 917 O O . ILE A 1 115 ? -14.908 9.058 11.099 1.00 87.06 115 ILE A O 1
ATOM 921 N N . LYS A 1 116 ? -16.900 8.255 10.441 1.00 91.19 116 LYS A N 1
ATOM 922 C CA . LYS A 1 116 ? -17.675 9.439 10.825 1.00 91.19 116 LYS A CA 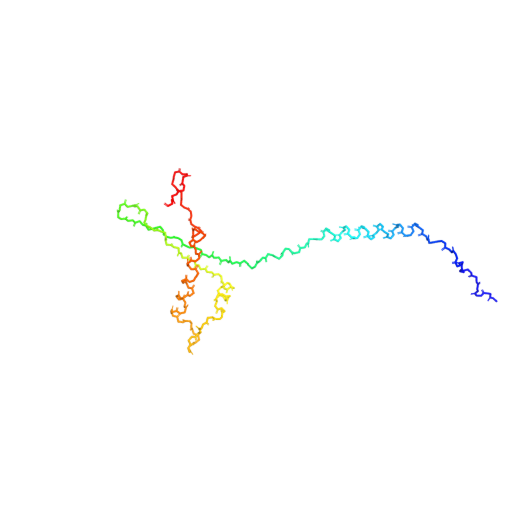1
ATOM 923 C C . LYS A 1 116 ? -18.841 9.059 11.726 1.00 91.19 116 LYS A C 1
ATOM 925 O O . LYS A 1 116 ? -19.571 8.121 11.429 1.00 91.19 116 LYS A O 1
ATOM 930 N N . ALA A 1 117 ? -19.060 9.848 12.772 1.00 89.94 117 ALA A N 1
ATOM 931 C CA . ALA A 1 117 ? -20.239 9.784 13.626 1.00 89.94 117 ALA A CA 1
ATOM 932 C C . ALA A 1 117 ? -20.900 11.163 13.662 1.00 89.94 117 ALA A C 1
ATOM 934 O O . ALA A 1 117 ? -20.252 12.171 13.954 1.00 89.94 117 ALA A O 1
ATOM 935 N N . ASN A 1 118 ? -22.197 11.222 13.348 1.00 93.62 118 ASN A N 1
ATOM 936 C CA . ASN A 1 118 ? -22.962 12.474 13.306 1.00 93.62 118 ASN A CA 1
ATOM 937 C C . ASN A 1 118 ? -22.279 13.564 12.454 1.00 93.62 118 ASN A C 1
ATOM 939 O O . ASN A 1 118 ? -22.160 14.715 12.869 1.00 93.62 118 ASN A O 1
ATOM 943 N N . GLY A 1 119 ? -21.750 13.177 11.289 1.00 92.88 119 GLY A N 1
ATOM 944 C CA . GLY A 1 119 ? -21.073 14.086 10.357 1.00 92.88 119 GLY A CA 1
ATOM 945 C C . GLY A 1 119 ? -19.662 14.530 10.765 1.00 92.88 119 GLY A C 1
ATOM 946 O O . GLY A 1 119 ? -19.020 15.245 10.002 1.00 92.88 119 GLY A O 1
ATOM 947 N N . ARG A 1 120 ? -19.151 14.097 11.924 1.00 92.56 120 ARG A N 1
ATOM 948 C CA . ARG A 1 120 ? -17.804 14.428 12.411 1.00 92.56 120 ARG A CA 1
ATOM 949 C C . ARG A 1 120 ? -16.884 13.219 12.323 1.00 92.56 120 ARG A C 1
ATOM 951 O O . ARG A 1 120 ? -17.328 12.101 12.568 1.00 92.56 120 ARG A O 1
ATOM 958 N N . ASN A 1 121 ? -15.614 13.446 11.992 1.00 88.81 121 ASN A N 1
ATOM 959 C CA . ASN A 1 121 ? -14.608 12.386 12.004 1.00 88.81 121 ASN A CA 1
ATOM 960 C C . ASN A 1 121 ? -14.437 11.853 13.431 1.00 88.81 121 ASN A C 1
ATOM 962 O O . ASN A 1 121 ? -14.326 12.635 14.377 1.00 88.81 121 ASN A O 1
ATOM 966 N N . VAL A 1 122 ? -14.423 10.532 13.560 1.00 80.56 122 VAL A N 1
ATOM 967 C CA . VAL A 1 122 ? -14.053 9.830 14.789 1.00 80.56 122 VAL A CA 1
ATOM 968 C C . VAL A 1 122 ? -12.593 9.450 14.605 1.00 80.56 122 VAL A C 1
ATOM 970 O O . VAL A 1 122 ? -12.281 8.708 13.676 1.00 80.56 122 VAL A O 1
ATOM 973 N N . LYS A 1 123 ? -11.712 10.063 15.395 1.00 62.66 123 LYS A N 1
ATOM 974 C CA . LYS A 1 123 ? -10.271 9.816 15.353 1.00 62.66 123 LYS A CA 1
ATOM 975 C C . LYS A 1 123 ? -9.884 8.886 16.490 1.00 62.66 123 LYS A C 1
ATOM 977 O O . LYS A 1 123 ? -10.424 9.110 17.598 1.00 62.66 123 LYS A O 1
#

Radius of gyration: 34.2 Å; chains: 1; bounding box: 42×62×109 Å

Sequence (123 aa):
MNIFADRDPYRAPDMDRSRRSLRLAFAAALLLSLMPFRAMAHPHVFVTTREVIVFDADGRITAIKNAWTFDDFYTAFLEQGLDKGPDGRYSRETLAGLAKTNTEGLSDADYFTFIKANGRNVK

pLDDT: mean 8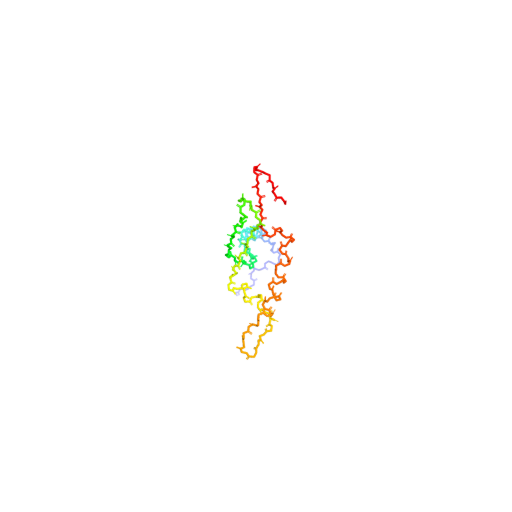5.86, std 11.62, range [40.12, 97.44]